Protein AF-A0A841WYC6-F1 (afdb_monomer)

pLDDT: mean 82.93, std 17.32, range [41.44, 97.5]

Foldseek 3Di:
DVVVVVVVVVVVVDPPPPPPPPPPPDDPCCPPPPLNVVLVVLLCVLVVNPPVVVVVQLVVLCVVDPPDDSSVSSVVSNVVSVVVVD

Secondary structure (DSSP, 8-state):
-HHHHHHHHHHHS-----------SS-HHHHH-HHHHHHHHHHHHHTTT-HHHHHHHHHHHHHHSTT--HHHHHHHHHHHHHHTT-

Solvent-accessible surface area (backbone atoms only — not comparable to full-atom values): 5251 Å² total; per-residue (Å²): 121,72,72,60,53,55,54,54,55,54,61,71,71,60,83,77,81,63,76,82,75,76,69,68,97,56,58,70,60,54,74,67,36,68,67,36,50,53,44,53,51,51,47,26,61,73,48,77,62,38,62,68,58,52,52,50,53,47,49,51,49,46,68,76,47,71,92,65,54,61,58,56,48,48,53,48,53,44,51,52,58,56,56,78,72,109

Mean predicted aligned error: 10.75 Å

Sequence (86 aa):
MLILCLWAYLLQLFPQLGTYQLKPKYSRSYLIDPKNRQLQKRLLDLLNGDVAAAKRLLSQQRQLHRGKSDNWYLEKVIYDLERDRR

Radius of gyration: 22.65 Å; Cα contacts (8 Å, |Δi|>4): 44; chains: 1; bounding box: 32×57×52 Å

Structure (mmCIF, N/CA/C/O backbone):
data_AF-A0A841WYC6-F1
#
_entry.id   AF-A0A841WYC6-F1
#
loop_
_atom_site.group_PDB
_atom_site.id
_atom_site.type_symbol
_atom_site.label_atom_id
_atom_site.label_alt_id
_atom_site.label_comp_id
_atom_site.label_asym_id
_atom_site.label_entity_id
_atom_site.label_seq_id
_atom_site.pdbx_PDB_ins_code
_atom_site.Cartn_x
_atom_site.Cartn_y
_atom_site.Cartn_z
_atom_site.occupancy
_atom_site.B_iso_or_equiv
_atom_site.auth_seq_id
_atom_site.auth_comp_id
_atom_site.auth_asym_id
_atom_site.auth_atom_id
_atom_site.pdbx_PDB_model_num
ATOM 1 N N . MET A 1 1 ? 22.258 -46.216 -41.595 1.00 61.84 1 MET A N 1
ATOM 2 C CA . MET A 1 1 ? 21.807 -44.834 -41.891 1.00 61.84 1 MET A CA 1
ATOM 3 C C . MET A 1 1 ? 20.513 -44.418 -41.183 1.00 61.84 1 MET A C 1
ATOM 5 O O . MET A 1 1 ? 20.394 -43.243 -40.884 1.00 61.84 1 MET A O 1
ATOM 9 N N . LEU A 1 2 ? 19.576 -45.319 -40.851 1.00 58.03 2 LEU A N 1
ATOM 10 C CA . LEU A 1 2 ? 18.279 -44.945 -40.245 1.00 58.03 2 LEU A CA 1
ATOM 11 C C . LEU A 1 2 ? 18.339 -44.488 -38.768 1.00 58.03 2 LEU A C 1
ATOM 13 O O . LEU A 1 2 ? 17.483 -43.729 -38.328 1.00 58.03 2 LEU A O 1
ATOM 17 N N . ILE A 1 3 ? 19.368 -44.889 -38.012 1.00 61.34 3 ILE A N 1
ATOM 18 C CA . ILE A 1 3 ? 19.507 -44.547 -36.581 1.00 61.34 3 ILE A CA 1
ATOM 19 C C . ILE A 1 3 ? 19.934 -43.078 -36.378 1.00 61.34 3 ILE A C 1
ATOM 21 O O . ILE A 1 3 ? 19.512 -42.439 -35.419 1.00 61.34 3 ILE A O 1
ATOM 25 N N . LEU A 1 4 ? 20.691 -42.500 -37.319 1.00 56.62 4 LEU A N 1
ATOM 26 C CA . LEU A 1 4 ? 21.088 -41.084 -37.273 1.00 56.62 4 LEU A CA 1
ATOM 27 C C . LEU A 1 4 ? 19.923 -40.138 -37.609 1.00 56.62 4 LEU A C 1
ATOM 29 O O . LEU A 1 4 ? 19.855 -39.033 -37.075 1.00 56.62 4 LEU A O 1
ATOM 33 N N . CYS A 1 5 ? 18.973 -40.581 -38.438 1.00 58.84 5 CYS A N 1
ATOM 34 C CA . CYS A 1 5 ? 17.791 -39.789 -38.784 1.00 58.84 5 CYS A CA 1
ATOM 35 C C . CYS A 1 5 ? 16.819 -39.639 -37.604 1.00 58.84 5 CYS A C 1
ATOM 37 O O . CYS A 1 5 ? 16.246 -38.568 -37.430 1.00 58.84 5 CYS A O 1
ATOM 39 N N . LEU A 1 6 ? 16.670 -40.666 -36.758 1.00 60.25 6 LEU A N 1
ATOM 40 C CA . LEU A 1 6 ? 15.820 -40.586 -35.563 1.00 60.25 6 LEU A CA 1
ATOM 41 C C . LEU A 1 6 ? 16.408 -39.670 -34.482 1.00 60.25 6 LEU A C 1
ATOM 43 O O . LEU A 1 6 ? 15.661 -38.985 -33.786 1.00 60.25 6 LEU A O 1
ATOM 47 N N . TRP A 1 7 ? 17.737 -39.602 -34.371 1.00 64.06 7 TRP A N 1
ATOM 48 C CA . TRP A 1 7 ? 18.394 -38.708 -33.416 1.00 64.06 7 TRP A CA 1
ATOM 49 C C . TRP A 1 7 ? 18.311 -37.237 -33.847 1.00 64.06 7 TRP A C 1
ATOM 51 O O . TRP A 1 7 ? 18.056 -36.368 -33.016 1.00 64.06 7 TRP A O 1
ATOM 61 N N . ALA A 1 8 ? 18.397 -36.963 -35.153 1.00 63.41 8 ALA A N 1
ATOM 62 C CA . ALA A 1 8 ? 18.124 -35.636 -35.708 1.00 63.41 8 ALA A CA 1
ATOM 63 C C . ALA A 1 8 ? 16.655 -35.210 -35.503 1.00 63.41 8 ALA A C 1
ATOM 65 O O . ALA A 1 8 ? 16.389 -34.062 -35.148 1.00 63.41 8 ALA A O 1
ATOM 66 N N . TYR A 1 9 ? 15.709 -36.147 -35.641 1.00 60.59 9 TYR A N 1
ATOM 67 C CA . TYR A 1 9 ? 14.285 -35.882 -35.414 1.00 60.59 9 TYR A CA 1
ATOM 68 C C . TYR A 1 9 ? 13.970 -35.572 -33.939 1.00 60.59 9 TYR A C 1
ATOM 70 O O . TYR A 1 9 ? 13.142 -34.713 -33.643 1.00 60.59 9 TYR A O 1
ATOM 78 N N . LEU A 1 10 ? 14.678 -36.207 -32.998 1.00 60.91 10 LEU A N 1
ATOM 79 C CA . LEU A 1 10 ? 14.547 -35.928 -31.562 1.00 60.91 10 LEU A CA 1
ATOM 80 C C . LEU A 1 10 ? 15.160 -34.581 -31.146 1.00 60.91 10 LEU A C 1
ATOM 82 O O . LEU A 1 10 ? 14.651 -33.944 -30.224 1.00 60.91 10 LEU A O 1
ATOM 86 N N . LEU A 1 11 ? 16.196 -34.108 -31.843 1.00 60.12 11 LEU A N 1
ATOM 87 C CA . LEU A 1 11 ? 16.831 -32.811 -31.576 1.00 60.12 11 LEU A CA 1
ATOM 88 C C . LEU A 1 11 ? 15.989 -31.625 -32.089 1.00 60.12 11 LEU A C 1
ATOM 90 O O . LEU A 1 11 ? 16.076 -30.527 -31.546 1.00 60.12 11 LEU A O 1
ATOM 94 N N . GLN A 1 12 ? 15.105 -31.858 -33.067 1.00 61.50 12 GLN A N 1
ATOM 95 C CA . GLN A 1 12 ? 14.090 -30.889 -33.506 1.00 61.50 12 GLN A CA 1
ATOM 96 C C . GLN A 1 12 ? 12.857 -30.818 -32.590 1.00 61.50 12 GLN A C 1
ATOM 98 O O . GLN A 1 12 ? 12.119 -29.835 -32.655 1.00 61.50 12 GLN A O 1
ATOM 103 N N . LEU A 1 13 ? 12.635 -31.807 -31.714 1.00 57.38 13 LEU A N 1
ATOM 104 C CA . LEU A 1 13 ? 11.460 -31.851 -30.833 1.00 57.38 13 LEU A CA 1
ATOM 105 C C . LEU A 1 13 ? 11.673 -31.191 -29.453 1.00 57.38 13 LEU A C 1
ATOM 107 O O . LEU A 1 13 ? 10.723 -31.082 -28.679 1.00 57.38 13 LEU A O 1
ATOM 111 N N . PHE A 1 14 ? 12.887 -30.720 -29.139 1.00 62.62 14 PHE A N 1
ATOM 112 C CA . PHE A 1 14 ? 13.211 -30.062 -27.865 1.00 62.62 14 PHE A CA 1
ATOM 113 C C . PHE A 1 14 ? 13.863 -28.671 -28.027 1.00 62.62 14 PHE A C 1
ATOM 115 O O . PHE A 1 14 ? 15.025 -28.487 -27.672 1.00 62.62 14 PHE A O 1
ATOM 122 N N . PRO A 1 15 ? 13.123 -27.620 -28.425 1.00 53.47 15 PRO A N 1
ATOM 123 C CA . PRO A 1 15 ? 13.489 -26.249 -28.103 1.00 53.47 15 PRO A CA 1
ATOM 124 C C . PRO A 1 15 ? 12.642 -25.765 -26.913 1.00 53.47 15 PRO A C 1
ATOM 126 O O . PRO A 1 15 ? 11.989 -24.733 -26.990 1.00 53.47 15 PRO A O 1
ATOM 129 N N . GLN A 1 16 ? 12.567 -26.536 -25.821 1.00 59.44 16 GLN A N 1
ATOM 130 C CA . GLN A 1 16 ? 11.689 -26.202 -24.681 1.00 59.44 16 GLN A CA 1
ATOM 131 C C . GLN A 1 16 ? 12.446 -25.772 -23.423 1.00 59.44 16 GLN A C 1
ATO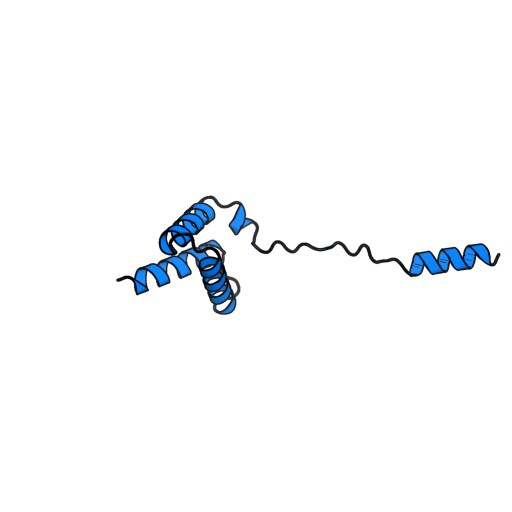M 133 O O . GLN A 1 16 ? 11.886 -25.743 -22.333 1.00 59.44 16 GLN A O 1
ATOM 138 N N . LEU A 1 17 ? 13.699 -25.345 -23.570 1.00 55.19 17 LEU A N 1
ATOM 139 C CA . LEU A 1 17 ? 14.333 -24.473 -22.581 1.00 55.19 17 LEU A CA 1
ATOM 140 C C . LEU A 1 17 ? 14.206 -23.016 -23.036 1.00 55.19 17 LEU A C 1
ATOM 142 O O . LEU A 1 17 ? 15.163 -22.245 -23.017 1.00 55.19 17 LEU A O 1
ATOM 146 N N . GLY A 1 18 ? 12.993 -22.638 -23.453 1.00 51.56 18 GLY A N 1
ATOM 147 C CA . GLY A 1 18 ? 12.587 -21.244 -23.418 1.00 51.56 18 GLY A CA 1
ATOM 148 C C . GLY A 1 18 ? 12.767 -20.795 -21.979 1.00 51.56 18 GLY A C 1
ATOM 149 O O . GLY A 1 18 ? 12.173 -21.374 -21.071 1.00 51.56 18 GLY A O 1
ATOM 150 N N . THR A 1 19 ? 13.673 -19.845 -21.769 1.00 53.06 19 THR A N 1
ATOM 151 C CA . THR A 1 19 ? 13.961 -19.282 -20.457 1.00 53.06 19 THR A CA 1
ATOM 152 C C . THR A 1 19 ? 12.633 -19.011 -19.763 1.00 53.06 19 THR A C 1
ATOM 154 O O . THR A 1 19 ? 11.814 -18.242 -20.268 1.00 53.06 19 THR A O 1
ATOM 157 N N . TYR A 1 20 ? 12.372 -19.687 -18.640 1.00 41.44 20 TYR A N 1
ATOM 158 C CA . TYR A 1 20 ? 11.271 -19.309 -17.767 1.00 41.44 20 TYR A CA 1
ATOM 159 C C . TYR A 1 20 ? 11.594 -17.890 -17.312 1.00 41.44 20 TYR A C 1
ATOM 161 O O . TYR A 1 20 ? 12.339 -17.677 -16.355 1.00 41.44 20 TYR A O 1
ATOM 169 N N . GLN A 1 21 ? 11.110 -16.908 -18.072 1.00 44.62 21 GLN A N 1
ATOM 170 C CA . GLN A 1 21 ? 11.207 -15.508 -17.735 1.00 44.62 21 GLN A CA 1
ATOM 171 C C . GLN A 1 21 ? 10.318 -15.338 -16.515 1.00 44.62 21 GLN A C 1
ATOM 173 O O . GLN A 1 21 ? 9.128 -15.044 -16.624 1.00 44.62 21 GLN A O 1
ATOM 178 N N . LEU A 1 22 ? 10.893 -15.556 -15.334 1.00 44.72 22 LEU A N 1
ATOM 179 C CA . LEU A 1 22 ? 10.356 -15.058 -14.084 1.00 44.72 22 LEU A CA 1
ATOM 180 C C . LEU A 1 22 ? 10.374 -13.537 -14.212 1.00 44.72 22 LEU A C 1
ATOM 182 O O . LEU A 1 22 ? 11.316 -12.874 -13.788 1.00 44.72 22 LEU A O 1
ATOM 186 N N . LYS A 1 23 ? 9.354 -12.979 -14.877 1.00 45.66 23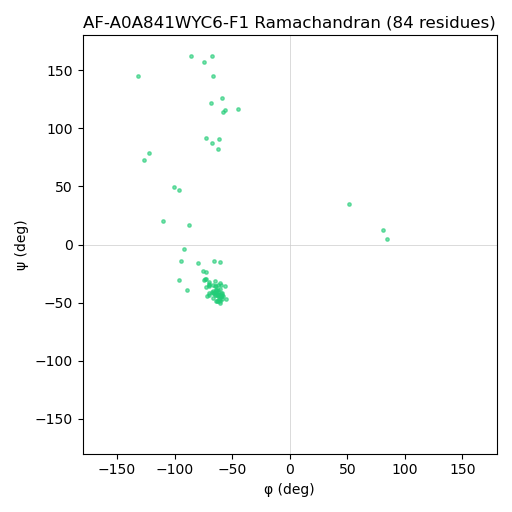 LYS A N 1
ATOM 187 C CA . LYS A 1 23 ? 9.133 -11.541 -14.901 1.00 45.66 23 LYS A CA 1
ATOM 188 C C . LYS A 1 23 ? 8.978 -11.143 -13.440 1.00 45.66 23 LYS A C 1
ATOM 190 O O . LYS A 1 23 ? 8.037 -11.617 -12.793 1.00 45.66 23 LYS A O 1
ATOM 195 N N . PRO A 1 24 ? 9.902 -10.350 -12.881 1.00 58.06 24 PRO A N 1
ATOM 196 C CA . PRO A 1 24 ? 9.803 -9.983 -11.487 1.00 58.06 24 PRO A CA 1
ATOM 197 C C . PRO A 1 24 ? 8.465 -9.263 -11.295 1.00 58.06 24 PRO A C 1
ATOM 199 O O . PRO A 1 24 ? 8.135 -8.324 -12.018 1.00 58.06 24 PRO A O 1
ATOM 202 N N . LYS A 1 25 ? 7.660 -9.745 -10.339 1.00 68.06 25 LYS A N 1
ATOM 203 C CA . LYS A 1 25 ? 6.315 -9.214 -10.031 1.00 68.06 25 LYS A CA 1
ATOM 204 C C . LYS A 1 25 ? 6.340 -7.737 -9.606 1.00 68.06 25 LYS A C 1
ATOM 206 O O . LYS A 1 25 ? 5.298 -7.085 -9.558 1.00 68.06 25 LYS A O 1
ATOM 211 N N . TYR A 1 26 ? 7.527 -7.237 -9.278 1.00 77.62 26 TYR A N 1
ATOM 212 C CA . TYR A 1 26 ? 7.815 -5.896 -8.803 1.00 77.62 26 TYR A CA 1
ATOM 213 C C . TYR A 1 26 ? 8.986 -5.331 -9.598 1.00 77.62 26 TYR A C 1
ATOM 215 O O . TYR A 1 26 ? 9.905 -6.070 -9.956 1.00 77.62 26 TYR A O 1
ATOM 223 N N . SER A 1 27 ? 8.968 -4.027 -9.868 1.00 85.19 27 SER A N 1
ATOM 224 C CA . SER A 1 27 ? 10.097 -3.398 -10.542 1.00 85.19 27 SER A CA 1
ATOM 225 C C . SER A 1 27 ? 11.337 -3.397 -9.637 1.00 85.19 27 SER A C 1
ATOM 227 O O . SER A 1 27 ? 11.257 -3.540 -8.413 1.00 85.19 27 SER A O 1
ATOM 229 N N . ARG A 1 28 ? 12.511 -3.190 -10.234 1.00 88.69 28 ARG A N 1
ATOM 230 C CA . ARG A 1 28 ? 13.768 -3.099 -9.487 1.00 88.69 28 ARG A CA 1
ATOM 231 C C . ARG A 1 28 ? 13.760 -1.953 -8.467 1.00 88.69 28 ARG A C 1
ATOM 233 O O . ARG A 1 28 ? 14.313 -2.115 -7.382 1.00 88.69 28 ARG A O 1
ATOM 240 N N . SER A 1 29 ? 13.114 -0.826 -8.778 1.00 86.12 29 SER A N 1
ATOM 241 C CA . SER A 1 29 ? 13.025 0.302 -7.844 1.00 86.12 29 SER A CA 1
ATOM 242 C C . SER A 1 29 ? 12.116 -0.017 -6.659 1.00 86.12 29 SER A C 1
ATOM 244 O O . SER A 1 29 ? 12.451 0.360 -5.542 1.00 86.12 29 SER A O 1
ATOM 246 N N . TYR A 1 30 ? 11.039 -0.790 -6.846 1.00 87.00 30 TYR A N 1
ATOM 247 C CA . TYR A 1 30 ? 10.191 -1.259 -5.740 1.00 87.00 30 TYR A CA 1
ATOM 248 C C . TYR A 1 30 ? 10.986 -2.031 -4.671 1.00 87.00 30 TYR A C 1
ATOM 250 O O . TYR A 1 30 ? 10.683 -1.939 -3.483 1.00 87.00 30 TYR A O 1
ATOM 258 N N . LEU A 1 31 ? 11.999 -2.796 -5.093 1.00 87.06 31 LEU A N 1
ATOM 259 C CA . LEU A 1 31 ? 12.789 -3.667 -4.216 1.00 87.06 31 LEU A CA 1
ATOM 260 C C . LEU A 1 31 ? 14.009 -2.968 -3.596 1.00 87.06 31 LEU A C 1
ATOM 262 O O . LEU A 1 31 ? 14.340 -3.231 -2.441 1.00 87.06 31 LEU A O 1
ATOM 266 N N . ILE A 1 32 ? 14.701 -2.122 -4.365 1.00 89.81 32 ILE A N 1
ATOM 267 C CA . ILE A 1 32 ? 16.015 -1.579 -3.980 1.00 89.81 32 ILE A CA 1
ATOM 268 C C . ILE A 1 32 ? 15.909 -0.194 -3.332 1.00 89.81 32 ILE A C 1
ATOM 270 O O . ILE A 1 32 ? 16.729 0.140 -2.478 1.00 89.81 32 ILE A O 1
ATOM 274 N N . ASP A 1 33 ? 14.915 0.611 -3.710 1.00 93.06 33 ASP A N 1
ATOM 275 C CA . ASP A 1 33 ? 14.815 1.995 -3.248 1.00 93.06 33 ASP A CA 1
ATOM 276 C C . ASP A 1 33 ? 14.489 2.055 -1.737 1.00 93.06 33 ASP A C 1
ATOM 278 O O . ASP A 1 33 ? 13.458 1.520 -1.301 1.00 93.06 33 ASP A O 1
ATOM 282 N N . PRO A 1 34 ? 15.335 2.702 -0.909 1.00 93.00 34 PRO A N 1
ATOM 283 C CA . PRO A 1 34 ? 15.089 2.830 0.524 1.00 93.00 34 PRO A CA 1
ATOM 284 C C . PRO A 1 34 ? 13.782 3.569 0.837 1.00 93.00 34 PRO A C 1
ATOM 286 O O . PRO A 1 34 ? 13.106 3.200 1.801 1.00 93.00 34 PRO A O 1
ATOM 289 N N . LYS A 1 35 ? 13.382 4.542 0.009 1.00 93.31 35 LYS A N 1
ATOM 290 C CA . LYS A 1 35 ? 12.117 5.266 0.171 1.00 93.31 35 LYS A CA 1
ATOM 291 C C . LYS A 1 35 ? 10.928 4.330 -0.028 1.00 93.31 35 LYS A C 1
ATOM 293 O O . LYS A 1 35 ? 10.011 4.308 0.791 1.00 93.31 35 LYS A O 1
ATOM 298 N N . ASN A 1 36 ? 10.978 3.474 -1.050 1.00 93.62 36 ASN A N 1
ATOM 299 C CA . ASN A 1 36 ? 9.926 2.484 -1.286 1.00 93.62 36 ASN A CA 1
ATOM 300 C C . ASN A 1 36 ? 9.803 1.495 -0.125 1.00 93.62 36 ASN A C 1
ATOM 302 O O . ASN A 1 36 ? 8.688 1.097 0.203 1.00 93.62 36 ASN A O 1
ATOM 306 N N . ARG A 1 37 ? 10.907 1.119 0.534 1.00 92.94 37 ARG A N 1
ATOM 307 C CA . ARG A 1 37 ? 10.845 0.268 1.736 1.00 92.94 37 ARG A CA 1
ATOM 308 C C . ARG A 1 37 ? 10.158 0.965 2.907 1.00 92.94 37 ARG A C 1
ATOM 310 O O . ARG A 1 37 ? 9.338 0.344 3.579 1.00 92.94 37 ARG A O 1
ATOM 317 N N . GLN A 1 38 ? 10.451 2.247 3.129 1.00 95.88 38 GLN A N 1
ATOM 318 C CA . GLN A 1 38 ? 9.786 3.040 4.168 1.00 95.88 38 GLN A CA 1
ATOM 319 C C . GLN A 1 38 ? 8.282 3.165 3.903 1.00 95.88 38 GLN A C 1
ATOM 321 O O . GLN A 1 38 ? 7.479 2.950 4.809 1.00 95.88 38 GLN A O 1
ATOM 326 N N . LEU A 1 39 ? 7.893 3.442 2.656 1.00 96.69 39 LEU A N 1
ATOM 327 C CA . LEU A 1 39 ? 6.486 3.529 2.274 1.00 96.69 39 LEU A CA 1
ATOM 328 C C . LEU A 1 39 ? 5.773 2.176 2.362 1.00 96.69 39 LEU A C 1
ATOM 330 O O . LEU A 1 39 ? 4.651 2.119 2.845 1.00 96.69 39 LEU A O 1
ATOM 334 N N . GLN A 1 40 ? 6.416 1.076 1.965 1.00 95.50 40 GLN A N 1
ATOM 335 C CA . GLN A 1 40 ? 5.854 -0.269 2.133 1.00 95.50 40 GLN A CA 1
ATOM 336 C C . GLN A 1 40 ? 5.593 -0.593 3.603 1.00 95.50 40 GLN A C 1
ATOM 338 O O . GLN A 1 40 ? 4.517 -1.090 3.929 1.00 95.50 40 GLN A O 1
ATOM 343 N N . LYS A 1 41 ? 6.544 -0.272 4.490 1.00 96.31 41 LYS A N 1
ATOM 344 C CA . LYS A 1 41 ? 6.355 -0.443 5.932 1.00 96.31 41 LYS A CA 1
ATOM 345 C C . LYS A 1 41 ? 5.178 0.396 6.431 1.00 96.31 41 LYS A C 1
ATOM 347 O O . LYS A 1 41 ? 4.270 -0.158 7.031 1.00 96.31 41 LYS A O 1
ATOM 352 N N . ARG A 1 42 ? 5.133 1.687 6.088 1.00 96.56 42 ARG A N 1
ATOM 353 C CA . ARG A 1 42 ? 4.028 2.582 6.473 1.00 96.56 42 ARG A CA 1
ATOM 354 C C . ARG A 1 42 ? 2.673 2.095 5.961 1.00 96.56 42 ARG A C 1
ATOM 356 O O . ARG A 1 42 ? 1.695 2.145 6.694 1.00 96.56 42 ARG A O 1
ATOM 363 N N . LEU A 1 43 ? 2.606 1.613 4.722 1.00 96.94 43 LEU A N 1
ATOM 364 C CA . LEU A 1 43 ? 1.387 1.041 4.151 1.00 96.94 43 LEU A CA 1
ATOM 365 C C . LEU A 1 43 ? 0.914 -0.177 4.954 1.00 96.94 43 LEU A C 1
ATOM 367 O O . LEU A 1 43 ? -0.276 -0.300 5.231 1.00 96.94 43 LEU A O 1
ATOM 371 N N . LEU A 1 44 ? 1.831 -1.064 5.343 1.00 96.94 44 LEU A N 1
ATOM 372 C CA . LEU A 1 44 ? 1.495 -2.211 6.185 1.00 96.94 44 LEU A CA 1
ATOM 373 C C . LEU A 1 44 ? 1.088 -1.785 7.594 1.00 96.94 44 LEU A C 1
ATOM 375 O O . LEU A 1 44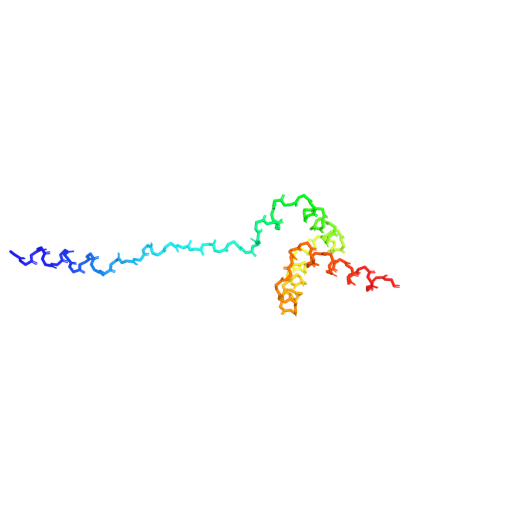 ? 0.112 -2.321 8.101 1.00 96.94 44 LEU A O 1
ATOM 379 N N . ASP A 1 45 ? 1.764 -0.804 8.191 1.00 96.62 45 ASP A N 1
ATOM 380 C CA . ASP A 1 45 ? 1.401 -0.260 9.503 1.00 96.62 45 ASP A CA 1
ATOM 381 C C . ASP A 1 45 ? -0.021 0.326 9.472 1.00 96.62 45 ASP A C 1
ATOM 383 O O . ASP A 1 45 ? -0.825 0.069 10.366 1.00 96.62 45 ASP A O 1
ATOM 387 N N . LEU A 1 46 ? -0.385 1.036 8.395 1.00 95.56 46 LEU A N 1
ATOM 388 C CA . LEU A 1 46 ? -1.757 1.500 8.188 1.00 95.56 46 LEU A CA 1
ATOM 389 C C . LEU A 1 46 ? -2.727 0.320 8.077 1.00 95.56 46 LEU A C 1
ATOM 391 O O . LEU A 1 46 ? -3.802 0.363 8.660 1.00 95.56 46 LEU A O 1
ATOM 395 N N . LEU A 1 47 ? -2.366 -0.752 7.383 1.00 96.19 47 LEU A N 1
ATOM 396 C CA . LEU A 1 47 ? -3.230 -1.919 7.186 1.00 96.19 47 LEU A CA 1
ATOM 397 C C . LEU A 1 47 ? -3.121 -2.973 8.302 1.00 96.19 47 LEU A C 1
ATOM 399 O O . LEU A 1 47 ? -3.542 -4.108 8.095 1.00 96.19 47 LEU A O 1
ATOM 403 N N . ASN A 1 48 ? -2.559 -2.633 9.469 1.00 95.50 48 ASN A N 1
ATOM 404 C CA . ASN A 1 48 ? -2.337 -3.563 10.587 1.00 95.50 48 ASN A CA 1
ATOM 405 C C . ASN A 1 48 ? -1.601 -4.857 10.173 1.00 95.50 48 ASN A C 1
ATOM 407 O O . ASN A 1 48 ? -1.879 -5.942 10.680 1.00 95.50 48 ASN A O 1
ATOM 411 N N . GLY A 1 49 ? -0.679 -4.755 9.216 1.00 94.12 49 GLY A N 1
ATOM 412 C CA . GLY A 1 49 ? 0.085 -5.878 8.676 1.00 94.12 49 GLY A CA 1
ATOM 413 C C . GLY A 1 49 ? -0.608 -6.667 7.560 1.00 94.12 49 GLY A C 1
ATOM 414 O O . GLY A 1 49 ? -0.039 -7.656 7.097 1.00 94.12 49 GLY A O 1
ATOM 415 N N . ASP A 1 50 ? -1.788 -6.256 7.076 1.00 96.00 50 ASP A N 1
ATOM 416 C CA . ASP A 1 50 ? -2.483 -6.962 5.992 1.00 96.00 50 ASP A CA 1
ATOM 417 C C . ASP A 1 50 ? -1.797 -6.758 4.625 1.00 96.00 50 ASP A C 1
ATOM 419 O O . ASP A 1 50 ? -2.080 -5.847 3.837 1.00 96.00 50 ASP A O 1
ATOM 423 N N . VAL A 1 51 ? -0.884 -7.683 4.318 1.00 94.38 51 VAL A N 1
ATOM 424 C CA . VAL A 1 51 ? -0.152 -7.747 3.046 1.00 94.38 51 VAL A CA 1
ATOM 425 C C . VAL A 1 51 ? -1.081 -8.035 1.860 1.00 94.38 51 VAL A C 1
ATOM 427 O O . VAL A 1 51 ? -0.794 -7.609 0.735 1.00 94.38 51 VAL A O 1
ATOM 430 N N . ALA A 1 52 ? -2.173 -8.778 2.060 1.00 94.88 52 ALA A N 1
ATOM 431 C CA . ALA A 1 52 ? -3.094 -9.119 0.981 1.00 94.88 52 ALA A CA 1
ATOM 432 C C . ALA A 1 52 ? -3.899 -7.886 0.554 1.00 94.88 52 ALA A C 1
ATOM 434 O O . ALA A 1 52 ? -3.983 -7.605 -0.647 1.00 94.88 52 ALA A O 1
ATOM 435 N N . ALA A 1 53 ? -4.407 -7.115 1.517 1.00 95.38 53 ALA A N 1
ATOM 436 C CA . ALA A 1 53 ? -5.036 -5.822 1.270 1.00 95.38 53 ALA A CA 1
ATOM 437 C C . ALA A 1 53 ? -4.067 -4.853 0.579 1.00 95.38 53 ALA A C 1
ATOM 439 O O . ALA A 1 53 ? -4.407 -4.298 -0.468 1.00 95.38 53 ALA A O 1
ATOM 440 N N . ALA A 1 54 ? -2.826 -4.738 1.070 1.00 95.88 54 ALA A N 1
ATOM 441 C CA . ALA A 1 54 ? -1.810 -3.871 0.466 1.00 95.88 54 ALA A CA 1
ATOM 442 C C . ALA A 1 54 ? -1.581 -4.198 -1.021 1.00 95.88 54 ALA A C 1
ATOM 444 O O . ALA A 1 54 ? -1.584 -3.315 -1.882 1.00 95.88 54 ALA A O 1
ATOM 445 N N . LYS A 1 55 ? -1.437 -5.489 -1.351 1.00 94.50 55 LYS A N 1
ATOM 446 C CA . LYS A 1 55 ? -1.264 -5.951 -2.738 1.00 94.50 55 LYS A CA 1
ATOM 447 C C . LYS A 1 55 ? -2.483 -5.657 -3.607 1.00 94.50 55 LYS A C 1
ATOM 449 O O . LYS A 1 55 ? -2.303 -5.275 -4.765 1.00 94.50 55 LYS A O 1
ATOM 454 N N . ARG A 1 56 ? -3.700 -5.843 -3.084 1.00 95.31 56 ARG A N 1
ATOM 455 C CA . ARG A 1 56 ? -4.947 -5.549 -3.809 1.00 95.31 56 ARG A CA 1
ATOM 456 C C . ARG A 1 56 ? -5.042 -4.063 -4.149 1.00 95.31 56 ARG A C 1
ATOM 458 O O . ARG A 1 56 ? -5.221 -3.741 -5.321 1.00 95.31 56 ARG A O 1
ATOM 465 N N . LEU A 1 57 ? -4.806 -3.184 -3.174 1.00 95.44 57 LEU A N 1
ATOM 466 C CA . LEU A 1 57 ? -4.844 -1.728 -3.360 1.00 95.44 57 LEU A CA 1
ATOM 467 C C . LEU A 1 57 ? -3.796 -1.251 -4.373 1.00 95.44 57 LEU A C 1
ATOM 469 O O . LEU A 1 57 ? -4.119 -0.527 -5.313 1.00 95.44 57 LEU A O 1
ATOM 473 N N . LEU A 1 58 ? -2.550 -1.719 -4.253 1.00 94.75 58 LEU A N 1
ATOM 474 C CA . LEU A 1 58 ? -1.495 -1.378 -5.213 1.00 94.75 58 LEU A CA 1
ATOM 475 C C . LEU A 1 58 ? -1.811 -1.884 -6.625 1.00 94.75 58 LEU A C 1
ATOM 477 O O . LEU A 1 58 ? -1.545 -1.192 -7.607 1.00 94.75 58 LEU A O 1
ATOM 481 N N . SER A 1 59 ? -2.387 -3.081 -6.747 1.00 93.31 59 SER A N 1
ATOM 482 C CA . SER A 1 59 ? -2.778 -3.634 -8.048 1.00 93.31 59 SER A CA 1
ATOM 483 C C . SER A 1 59 ? -3.908 -2.825 -8.682 1.00 93.31 59 SER A C 1
ATOM 485 O O . SER A 1 59 ? -3.839 -2.522 -9.871 1.00 93.31 59 SER A O 1
ATOM 487 N N . GLN A 1 60 ? -4.897 -2.416 -7.888 1.00 94.69 60 GLN A N 1
ATOM 488 C CA . GLN A 1 60 ? -5.992 -1.559 -8.333 1.00 94.69 60 GLN A CA 1
ATOM 489 C C . GLN A 1 60 ? -5.466 -0.207 -8.839 1.00 94.69 60 GLN A C 1
ATOM 491 O O . GLN A 1 60 ? -5.777 0.194 -9.959 1.00 94.69 60 GLN A O 1
ATOM 496 N N . GLN A 1 61 ? -4.590 0.459 -8.080 1.00 95.12 61 GLN A N 1
ATOM 497 C CA . GLN A 1 61 ? -4.007 1.741 -8.497 1.00 95.12 61 GLN A CA 1
ATOM 498 C C . GLN A 1 61 ? -3.142 1.615 -9.761 1.00 95.12 61 GLN A C 1
ATOM 500 O O . GLN A 1 61 ? -3.181 2.487 -10.628 1.00 95.12 61 GLN A O 1
ATOM 505 N N . ARG A 1 62 ? -2.412 0.503 -9.928 1.00 93.50 62 ARG A N 1
ATOM 506 C CA . ARG A 1 62 ? -1.657 0.202 -11.160 1.00 93.50 62 ARG A CA 1
ATOM 507 C C . ARG A 1 62 ? -2.556 0.002 -12.378 1.00 93.50 62 ARG A C 1
ATOM 509 O O . ARG A 1 62 ? -2.169 0.379 -13.483 1.00 93.50 62 ARG A O 1
ATOM 516 N N . GLN A 1 63 ? -3.735 -0.589 -12.188 1.00 93.25 63 GLN A N 1
ATOM 517 C CA . GLN A 1 63 ? -4.717 -0.767 -13.258 1.00 93.25 63 GLN A CA 1
ATOM 518 C C . GLN A 1 63 ? -5.337 0.567 -13.682 1.00 93.25 63 GLN A C 1
ATOM 520 O O . GLN A 1 63 ? -5.448 0.816 -14.883 1.00 93.25 63 GLN A O 1
ATOM 525 N N . LEU A 1 64 ? -5.686 1.415 -12.709 1.00 94.12 64 LEU A N 1
ATOM 526 C CA . LEU A 1 64 ? -6.286 2.733 -12.933 1.00 94.12 64 LEU A CA 1
ATOM 527 C C . LEU A 1 64 ? -5.303 3.736 -13.545 1.00 94.12 64 LEU A C 1
ATOM 529 O O . LEU A 1 64 ? -5.648 4.475 -14.464 1.00 94.12 64 LEU A O 1
ATOM 533 N N . HIS A 1 65 ? -4.063 3.747 -13.065 1.00 92.19 65 HIS A N 1
ATOM 534 C CA . HIS A 1 65 ? -3.059 4.730 -13.451 1.00 92.19 65 HIS A CA 1
ATOM 535 C C . HIS A 1 65 ? -1.837 4.039 -14.036 1.00 92.19 65 HIS A C 1
ATOM 537 O O . HIS A 1 65 ? -0.829 3.872 -13.360 1.00 92.19 65 HIS A O 1
ATOM 543 N N . ARG A 1 66 ? -1.898 3.620 -15.299 1.00 90.75 66 ARG A N 1
ATOM 544 C CA . ARG A 1 66 ? -0.778 2.918 -15.946 1.00 90.75 66 ARG A CA 1
ATOM 545 C C . ARG A 1 66 ? 0.442 3.834 -16.127 1.00 90.75 66 ARG A C 1
ATOM 547 O O . ARG A 1 66 ? 0.303 5.020 -16.409 1.00 90.75 66 ARG A O 1
ATOM 554 N N . GLY A 1 67 ? 1.643 3.266 -15.993 1.00 89.12 67 GLY A N 1
ATOM 555 C CA . GLY A 1 67 ? 2.909 3.942 -16.313 1.00 89.12 67 GLY A CA 1
ATOM 556 C C . GLY A 1 67 ? 3.455 4.885 -15.236 1.00 89.12 67 GLY A C 1
ATOM 557 O O . GLY A 1 67 ? 4.361 5.664 -15.518 1.00 89.12 67 GLY A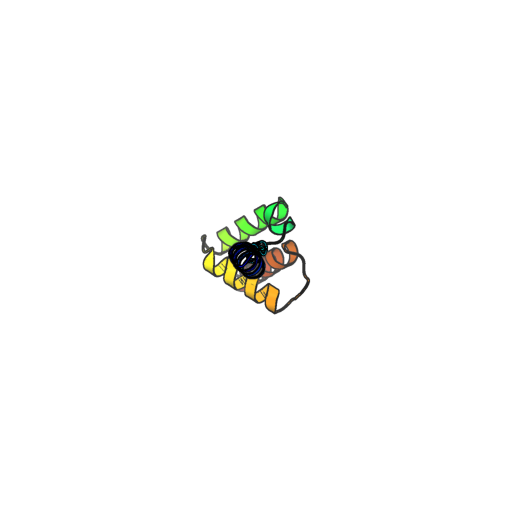 O 1
ATOM 558 N N . LYS A 1 68 ? 2.924 4.842 -14.010 1.00 94.12 68 LYS A N 1
ATOM 559 C CA . LYS A 1 68 ? 3.483 5.597 -12.880 1.00 94.12 68 LYS A CA 1
ATOM 560 C C . LYS A 1 68 ? 4.601 4.808 -12.196 1.00 94.12 68 LYS A C 1
ATOM 562 O O . LYS A 1 68 ?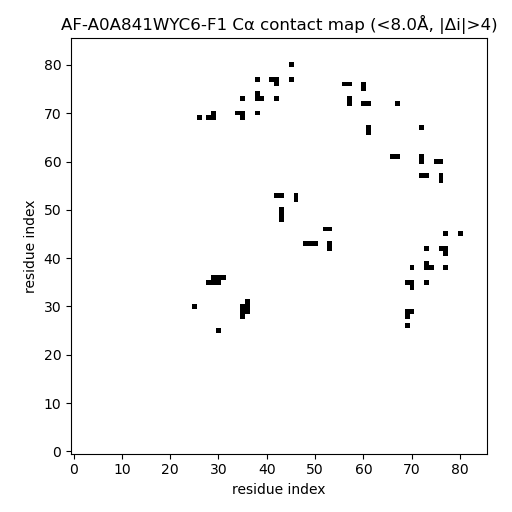 4.746 3.603 -12.394 1.00 94.12 68 LYS A O 1
ATOM 567 N N . SER A 1 69 ? 5.422 5.506 -11.416 1.00 91.94 69 SER A N 1
ATOM 568 C CA . SER A 1 69 ? 6.494 4.879 -10.643 1.00 91.94 69 SER A CA 1
ATOM 569 C C . SER A 1 69 ? 5.936 4.129 -9.431 1.00 91.94 69 SER A C 1
ATOM 571 O O . SER A 1 69 ? 4.860 4.440 -8.925 1.00 91.94 69 SER A O 1
ATOM 573 N N . ASP A 1 70 ? 6.687 3.156 -8.919 1.00 91.94 70 ASP A N 1
ATOM 574 C CA . ASP A 1 70 ? 6.292 2.416 -7.715 1.00 91.94 70 ASP A CA 1
ATOM 575 C C . ASP A 1 70 ? 6.132 3.298 -6.479 1.00 91.94 70 ASP A C 1
ATOM 577 O O . ASP A 1 70 ? 5.180 3.118 -5.720 1.00 91.94 70 ASP A O 1
ATOM 581 N N . ASN A 1 71 ? 7.006 4.295 -6.333 1.00 94.19 71 ASN A N 1
ATOM 582 C CA . ASN A 1 71 ? 6.890 5.305 -5.288 1.00 94.19 71 ASN A CA 1
ATOM 583 C C . ASN A 1 71 ? 5.545 6.040 -5.377 1.00 94.19 71 ASN A C 1
ATOM 585 O O . ASN A 1 71 ? 4.868 6.197 -4.368 1.00 94.19 71 ASN A O 1
ATOM 589 N N . TRP A 1 72 ? 5.129 6.425 -6.589 1.00 95.69 72 TRP A N 1
ATOM 590 C CA . TRP A 1 72 ? 3.858 7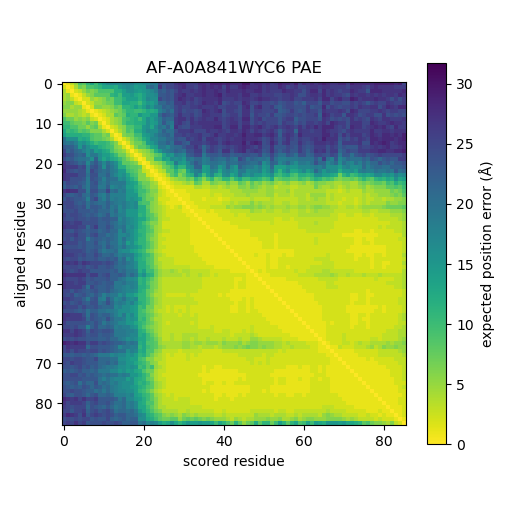.113 -6.803 1.00 95.69 72 TRP A CA 1
ATOM 591 C C . TRP A 1 72 ? 2.663 6.248 -6.388 1.00 95.69 72 TRP A C 1
ATOM 593 O O . TRP A 1 72 ? 1.759 6.742 -5.720 1.00 95.69 72 TRP A O 1
ATOM 603 N N . TYR A 1 73 ? 2.658 4.952 -6.727 1.00 95.31 73 TYR A N 1
ATOM 604 C CA . TYR A 1 73 ? 1.573 4.054 -6.312 1.00 95.31 73 TYR A CA 1
ATOM 605 C C . TYR A 1 73 ? 1.510 3.890 -4.791 1.00 95.31 73 TYR A C 1
ATOM 607 O O . TYR A 1 73 ? 0.420 3.900 -4.224 1.00 95.31 73 TYR A O 1
ATOM 615 N N . LEU A 1 74 ? 2.665 3.750 -4.132 1.00 96.44 74 LEU A N 1
ATOM 616 C CA . LEU A 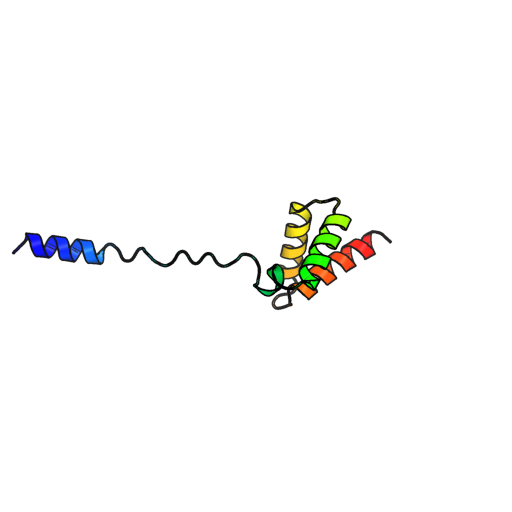1 74 ? 2.744 3.640 -2.676 1.00 96.44 74 LEU A CA 1
ATOM 617 C C . LEU A 1 74 ? 2.245 4.918 -1.991 1.00 96.44 74 LEU A C 1
ATOM 619 O O . LEU A 1 74 ? 1.390 4.840 -1.113 1.00 96.44 74 LEU A O 1
ATOM 623 N N . GLU A 1 75 ? 2.726 6.085 -2.426 1.00 97.25 75 GLU A N 1
ATOM 624 C CA . GLU A 1 75 ? 2.281 7.391 -1.924 1.00 97.25 75 GLU A CA 1
ATOM 625 C C . GLU A 1 75 ? 0.779 7.585 -2.124 1.00 97.25 75 GLU A C 1
ATOM 627 O O . GLU A 1 75 ? 0.089 8.017 -1.202 1.00 97.25 75 GLU A O 1
ATOM 632 N N . LYS A 1 76 ? 0.256 7.220 -3.301 1.00 96.81 76 LYS A N 1
ATOM 633 C CA . LYS A 1 76 ? -1.163 7.373 -3.615 1.00 96.81 76 LYS A CA 1
ATOM 634 C C . LYS A 1 76 ? -2.048 6.515 -2.712 1.00 96.81 76 LYS A C 1
ATOM 636 O O . LYS A 1 76 ? -2.992 7.042 -2.132 1.00 96.81 76 LYS A O 1
ATOM 641 N N . VAL A 1 77 ? -1.728 5.228 -2.550 1.00 97.06 77 VAL A N 1
ATOM 642 C CA . VAL A 1 77 ? -2.498 4.337 -1.663 1.00 97.06 77 VAL A CA 1
ATOM 643 C C . VAL A 1 77 ? -2.443 4.825 -0.215 1.00 97.06 77 VAL A C 1
ATOM 645 O O . VAL A 1 77 ? -3.471 4.843 0.452 1.00 97.06 77 VAL A O 1
ATOM 648 N N . ILE A 1 78 ? -1.269 5.238 0.273 1.00 97.50 78 ILE A N 1
ATOM 649 C CA . ILE A 1 78 ? -1.123 5.770 1.636 1.00 97.50 78 ILE A CA 1
ATOM 650 C C . ILE A 1 78 ? -1.980 7.022 1.819 1.00 97.50 78 ILE A C 1
ATOM 652 O O . ILE A 1 78 ? -2.712 7.112 2.799 1.00 97.50 78 ILE A O 1
ATOM 656 N N . TYR A 1 79 ? -1.928 7.957 0.869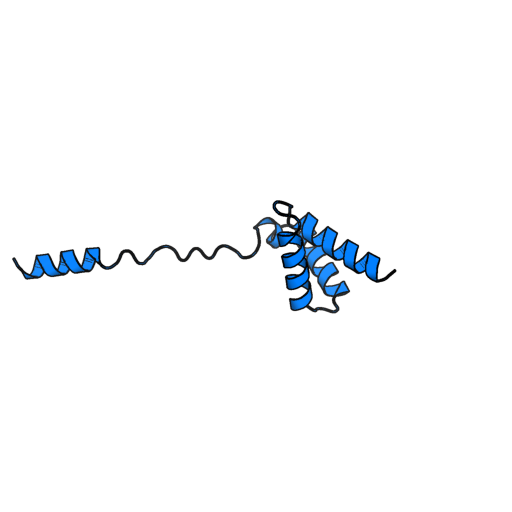 1.00 97.19 79 TYR A N 1
ATOM 657 C CA . TYR A 1 79 ? -2.728 9.177 0.913 1.00 97.19 79 TYR A CA 1
ATOM 658 C C . TYR A 1 79 ? -4.231 8.880 0.950 1.00 97.19 79 TYR A C 1
ATOM 660 O O . TYR A 1 79 ? -4.947 9.476 1.751 1.00 97.19 79 TYR A O 1
ATOM 668 N N . ASP A 1 80 ? -4.706 7.949 0.119 1.00 95.69 80 ASP A N 1
ATOM 669 C CA . ASP A 1 80 ? -6.121 7.570 0.083 1.00 95.69 80 ASP A CA 1
ATOM 670 C C . ASP A 1 80 ? -6.556 6.936 1.420 1.00 95.69 80 ASP A C 1
ATOM 6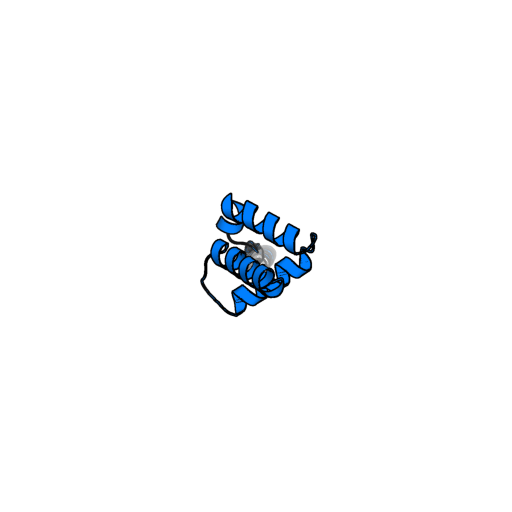72 O O . ASP A 1 80 ? -7.564 7.342 1.992 1.00 95.69 80 ASP A O 1
ATOM 676 N N . LEU A 1 81 ? -5.741 6.040 1.992 1.00 96.00 81 LEU A N 1
ATOM 677 C CA . LEU A 1 81 ? -6.010 5.431 3.303 1.00 96.00 81 LEU A CA 1
ATOM 678 C C . LEU A 1 81 ? -6.003 6.444 4.454 1.00 96.00 81 LEU A C 1
ATOM 680 O O . LEU A 1 81 ? -6.787 6.324 5.392 1.00 96.00 81 LEU A O 1
ATOM 684 N N . GLU A 1 82 ? -5.094 7.415 4.425 1.00 95.69 82 GLU A N 1
ATOM 685 C CA . GLU A 1 82 ? -5.031 8.472 5.436 1.00 95.69 82 GLU A CA 1
ATOM 686 C C . GLU A 1 82 ? -6.201 9.443 5.318 1.00 95.69 82 GLU A C 1
ATOM 688 O O . GLU A 1 82 ? -6.679 9.941 6.336 1.00 95.69 82 GLU A O 1
ATOM 693 N N . ARG A 1 83 ? -6.669 9.701 4.092 1.00 95.88 83 ARG A N 1
ATOM 694 C CA . ARG A 1 83 ? -7.850 10.521 3.835 1.00 95.88 83 ARG A CA 1
ATOM 695 C C . ARG A 1 83 ? -9.114 9.852 4.358 1.00 95.88 83 ARG A C 1
ATOM 697 O O . ARG A 1 83 ? -9.879 10.523 5.031 1.00 95.88 83 ARG A O 1
ATOM 704 N N . ASP A 1 84 ? -9.302 8.560 4.098 1.00 93.00 84 ASP A N 1
ATOM 705 C CA . ASP A 1 84 ? -10.496 7.815 4.530 1.00 93.00 84 ASP A CA 1
ATOM 706 C C . ASP A 1 84 ? -10.601 7.672 6.063 1.00 93.00 84 ASP A C 1
ATOM 708 O O . ASP A 1 84 ? -11.645 7.297 6.590 1.00 93.00 84 ASP A O 1
ATOM 712 N N . ARG A 1 85 ? -9.513 7.955 6.791 1.00 90.31 85 ARG A N 1
ATOM 713 C CA . ARG A 1 85 ? -9.440 7.909 8.261 1.00 90.31 85 ARG A CA 1
ATOM 714 C C . ARG A 1 85 ? -9.697 9.245 8.952 1.00 90.31 85 ARG A C 1
ATOM 716 O O . ARG A 1 85 ? -9.817 9.246 10.177 1.00 90.31 85 ARG A O 1
ATOM 723 N N . ARG A 1 86 ? -9.681 10.354 8.213 1.00 84.44 86 ARG A N 1
ATOM 724 C CA . ARG A 1 86 ? -9.967 11.694 8.742 1.00 84.44 86 ARG A CA 1
ATOM 725 C C . ARG A 1 86 ? -11.432 12.029 8.539 1.00 84.44 86 ARG A C 1
ATOM 727 O O . ARG A 1 86 ? -11.995 12.627 9.477 1.00 84.44 86 ARG A O 1
#

Nearest PDB structures (foldseek):
  5h37-assembly1_D  TM=4.109E-01  e=5.650E+00  Zika virus